Protein AF-A0A356SBN2-F1 (afdb_monomer_lite)

Radius of gyration: 18.3 Å; chains: 1; bounding box: 55×28×55 Å

Structure (mmCIF, N/CA/C/O backbone):
data_AF-A0A356SBN2-F1
#
_entry.id   AF-A0A356SBN2-F1
#
loop_
_atom_site.group_PDB
_atom_site.id
_atom_site.type_symbol
_atom_site.label_atom_id
_atom_site.label_alt_id
_atom_site.label_comp_id
_atom_site.label_asym_id
_atom_site.label_entity_id
_atom_site.label_seq_id
_atom_site.pdbx_PDB_ins_code
_atom_site.Cartn_x
_atom_site.Cartn_y
_atom_site.Cartn_z
_atom_site.occupancy
_atom_site.B_iso_or_equiv
_atom_site.auth_seq_id
_atom_site.auth_comp_id
_atom_site.auth_asym_id
_atom_site.auth_atom_id
_atom_site.pdbx_PDB_model_num
ATOM 1 N N . MET A 1 1 ? 13.768 -3.921 -41.505 1.00 36.09 1 MET A N 1
ATOM 2 C CA . MET A 1 1 ? 14.492 -3.029 -40.576 1.00 36.09 1 MET A CA 1
ATOM 3 C C . MET A 1 1 ? 14.136 -3.483 -39.169 1.00 36.09 1 MET A C 1
ATOM 5 O O . MET A 1 1 ? 13.031 -3.217 -38.725 1.00 36.09 1 MET A O 1
ATOM 9 N N . ALA A 1 2 ? 14.975 -4.319 -38.553 1.00 43.06 2 ALA A N 1
ATOM 10 C CA . ALA A 1 2 ? 14.677 -4.910 -37.249 1.00 43.06 2 ALA A CA 1
ATOM 11 C C . ALA A 1 2 ? 14.836 -3.838 -36.161 1.00 43.06 2 ALA A C 1
ATOM 13 O O . ALA A 1 2 ? 15.919 -3.276 -36.009 1.00 43.06 2 ALA A O 1
ATOM 14 N N . ALA A 1 3 ? 13.755 -3.523 -35.448 1.00 50.75 3 ALA A N 1
ATOM 15 C CA . ALA A 1 3 ? 13.821 -2.670 -34.272 1.00 50.75 3 ALA A CA 1
ATOM 16 C C . ALA A 1 3 ? 14.589 -3.425 -33.179 1.00 50.75 3 ALA A C 1
ATOM 18 O O . ALA A 1 3 ? 14.173 -4.498 -32.746 1.00 50.75 3 ALA A O 1
ATOM 19 N N . ASN A 1 4 ? 15.737 -2.889 -32.768 1.00 58.16 4 ASN A N 1
ATOM 20 C CA . ASN A 1 4 ? 16.494 -3.413 -31.640 1.00 58.16 4 ASN A CA 1
ATOM 21 C C . ASN A 1 4 ? 15.695 -3.099 -30.365 1.00 58.16 4 ASN A C 1
ATOM 23 O O . ASN A 1 4 ? 15.770 -1.986 -29.845 1.00 58.16 4 ASN A O 1
ATOM 27 N N . HIS A 1 5 ? 14.849 -4.030 -29.923 1.00 61.88 5 HIS A N 1
ATOM 28 C CA . HIS A 1 5 ? 14.061 -3.867 -28.705 1.00 61.88 5 HIS A CA 1
ATOM 29 C C . HIS A 1 5 ? 15.005 -3.892 -27.500 1.00 61.88 5 HIS A C 1
ATOM 31 O O . HIS A 1 5 ? 15.361 -4.954 -26.997 1.00 61.88 5 HIS A O 1
ATOM 37 N N . LEU A 1 6 ? 15.421 -2.709 -27.045 1.00 72.75 6 LEU A N 1
ATOM 38 C CA . LEU A 1 6 ? 16.080 -2.545 -25.754 1.00 72.75 6 LEU A CA 1
ATOM 39 C C . LEU A 1 6 ? 15.168 -3.127 -24.671 1.00 72.75 6 LEU A C 1
ATOM 41 O O . LEU A 1 6 ? 14.049 -2.651 -24.468 1.00 72.75 6 LEU A O 1
ATOM 45 N N . SER A 1 7 ? 15.640 -4.159 -23.974 1.00 79.44 7 SER A N 1
ATOM 46 C CA . SER A 1 7 ? 14.932 -4.673 -22.806 1.00 79.44 7 SER A CA 1
ATOM 47 C C . SER A 1 7 ? 14.888 -3.600 -21.718 1.00 79.44 7 SER A C 1
ATOM 49 O O . SER A 1 7 ? 15.828 -2.817 -21.566 1.00 79.44 7 SER A O 1
ATOM 51 N N . ARG A 1 8 ? 13.836 -3.608 -20.885 1.00 76.25 8 ARG A N 1
ATOM 52 C CA . ARG A 1 8 ? 13.765 -2.789 -19.657 1.00 76.25 8 ARG A CA 1
ATOM 53 C C . ARG A 1 8 ? 15.041 -2.939 -18.825 1.00 76.25 8 ARG A C 1
ATOM 55 O O . ARG A 1 8 ? 15.537 -1.964 -18.271 1.00 76.25 8 ARG A O 1
ATOM 62 N N . ARG A 1 9 ? 15.594 -4.157 -18.775 1.00 74.81 9 ARG A N 1
ATOM 63 C CA . ARG A 1 9 ? 16.843 -4.454 -18.067 1.00 74.81 9 ARG A CA 1
ATOM 64 C C . ARG A 1 9 ? 18.043 -3.771 -18.723 1.00 74.81 9 ARG A C 1
ATOM 66 O O . ARG A 1 9 ? 18.822 -3.154 -18.009 1.00 74.81 9 ARG A O 1
ATOM 73 N N . ASP A 1 10 ? 18.160 -3.830 -20.046 1.00 75.50 10 ASP A N 1
ATOM 74 C CA . ASP A 1 10 ? 19.285 -3.233 -20.779 1.00 75.50 10 ASP A CA 1
ATOM 75 C C . ASP A 1 10 ? 19.255 -1.708 -20.695 1.00 75.50 10 ASP A C 1
ATOM 77 O O . ASP A 1 10 ? 20.288 -1.074 -20.496 1.00 75.50 10 ASP A O 1
ATOM 81 N N . PHE A 1 11 ? 18.061 -1.113 -20.766 1.00 78.94 11 PHE A N 1
ATOM 82 C CA . PHE A 1 11 ? 17.882 0.319 -20.553 1.00 78.94 11 PHE A CA 1
ATOM 83 C C . PHE A 1 11 ? 18.310 0.733 -19.140 1.00 78.94 11 PHE A C 1
ATOM 85 O O . PHE A 1 11 ? 19.099 1.667 -18.991 1.00 78.94 11 PHE A O 1
ATOM 92 N N . LEU A 1 12 ? 17.846 0.025 -18.102 1.00 78.56 12 LEU A N 1
ATOM 93 C CA . LEU A 1 12 ? 18.203 0.332 -16.713 1.00 78.56 12 LEU A CA 1
ATOM 94 C C . LEU A 1 12 ? 19.697 0.137 -16.439 1.00 78.56 12 LEU A C 1
ATOM 96 O O . LEU A 1 12 ? 20.305 0.993 -15.811 1.00 78.56 12 LEU A O 1
ATOM 100 N N . VAL A 1 13 ? 20.312 -0.937 -16.936 1.00 74.56 13 VAL A N 1
ATOM 101 C CA . VAL A 1 13 ? 21.756 -1.183 -16.776 1.00 74.56 13 VAL A CA 1
ATOM 102 C C . VAL A 1 13 ? 22.578 -0.100 -17.478 1.00 74.56 13 VAL A C 1
ATOM 104 O O . VAL A 1 13 ? 23.502 0.458 -16.881 1.00 74.56 13 VAL A O 1
ATOM 107 N N . ASN A 1 14 ? 22.213 0.255 -18.713 1.00 76.31 14 ASN A N 1
ATOM 108 C CA . ASN A 1 14 ? 22.937 1.269 -19.476 1.00 76.31 14 ASN A CA 1
ATOM 109 C C . ASN A 1 14 ? 22.795 2.663 -18.847 1.00 76.31 14 ASN A C 1
ATOM 111 O O . ASN A 1 14 ? 23.783 3.386 -18.729 1.00 76.31 14 ASN A O 1
ATOM 115 N N . THR A 1 15 ? 21.600 3.029 -18.377 1.00 72.88 15 THR A N 1
ATOM 116 C CA . THR A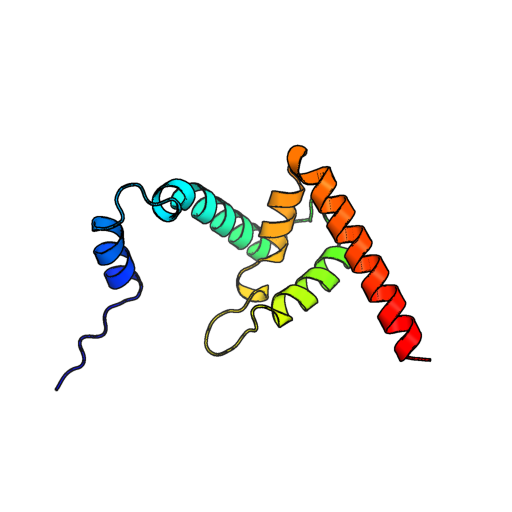 1 15 ? 21.352 4.333 -17.732 1.00 72.88 15 THR A CA 1
ATOM 117 C C . THR A 1 15 ? 21.901 4.421 -16.307 1.00 72.88 15 THR A C 1
ATOM 119 O O . THR A 1 15 ? 22.426 5.468 -15.925 1.00 72.88 15 THR A O 1
ATOM 122 N N . ALA A 1 16 ? 21.888 3.329 -15.537 1.00 68.62 16 ALA A N 1
ATOM 123 C CA . ALA A 1 16 ? 22.444 3.292 -14.183 1.00 68.62 16 ALA A CA 1
ATOM 124 C C . ALA A 1 16 ? 23.949 3.605 -14.158 1.00 68.62 16 ALA A C 1
ATOM 126 O O . ALA A 1 16 ? 24.430 4.243 -13.222 1.00 68.62 16 ALA A O 1
ATOM 127 N N . SER A 1 17 ? 24.686 3.221 -15.207 1.00 67.31 17 SER A N 1
ATOM 128 C CA . SER A 1 17 ? 26.123 3.506 -15.330 1.00 67.31 17 SER A CA 1
ATOM 129 C C . SER A 1 17 ? 26.452 5.008 -15.420 1.00 67.31 17 SER A C 1
ATOM 131 O O . SER A 1 17 ? 27.535 5.428 -14.997 1.00 67.31 17 SER A O 1
ATOM 133 N N . LEU A 1 18 ? 25.503 5.814 -15.914 1.00 68.31 18 LEU A N 1
ATOM 134 C CA . L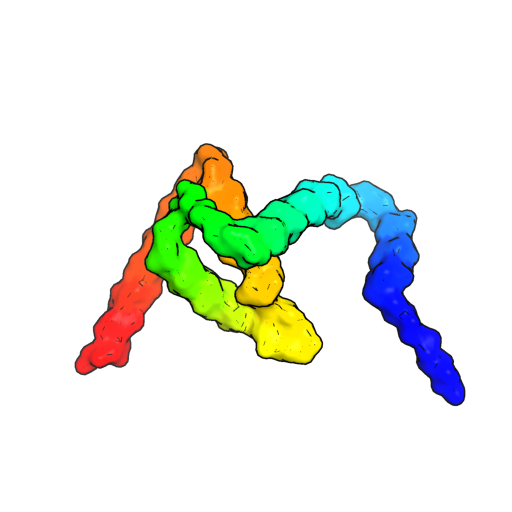EU A 1 18 ? 25.600 7.271 -16.043 1.00 68.31 18 LEU A CA 1
ATOM 135 C C . LEU A 1 18 ? 25.074 8.004 -14.798 1.00 68.31 18 LEU A C 1
ATOM 137 O O . LEU A 1 18 ? 25.493 9.122 -14.517 1.00 68.31 18 LEU A O 1
ATOM 141 N N . ALA A 1 19 ? 24.201 7.367 -14.016 1.00 64.69 19 ALA A N 1
ATOM 142 C CA . ALA A 1 19 ? 23.521 7.954 -12.861 1.00 64.69 19 ALA A CA 1
ATOM 143 C C . ALA A 1 19 ? 24.303 7.816 -11.535 1.00 64.69 19 ALA A C 1
ATOM 145 O O . ALA A 1 19 ? 23.696 7.677 -10.464 1.00 64.69 19 ALA A O 1
ATOM 146 N N . LYS A 1 20 ? 25.646 7.826 -11.588 1.00 61.16 20 LYS A N 1
ATOM 147 C CA . LYS A 1 20 ? 26.510 7.662 -10.404 1.00 61.16 20 LYS A CA 1
ATOM 148 C C . LYS A 1 20 ? 26.181 8.733 -9.358 1.00 61.16 20 LYS A C 1
ATOM 150 O O . LYS A 1 20 ? 26.333 9.920 -9.621 1.00 61.16 20 LYS A O 1
ATOM 155 N N . GLY A 1 21 ? 25.736 8.301 -8.176 1.00 61.16 21 GLY A N 1
ATOM 156 C CA . GLY A 1 21 ? 25.379 9.185 -7.059 1.00 61.16 21 GLY A CA 1
ATOM 157 C C . GLY A 1 21 ? 23.944 9.722 -7.073 1.00 61.16 21 GLY A C 1
ATOM 158 O O . GLY A 1 21 ? 23.601 10.533 -6.218 1.00 61.16 21 GLY A O 1
ATOM 159 N N . SER A 1 22 ? 23.090 9.282 -8.003 1.00 69.19 22 SER A N 1
ATOM 160 C CA . SER A 1 22 ? 21.668 9.642 -7.966 1.00 69.19 22 SER A CA 1
ATOM 161 C C . SER A 1 22 ? 20.950 8.994 -6.776 1.00 69.19 22 SER A C 1
ATOM 163 O O . SER A 1 22 ? 21.261 7.868 -6.378 1.00 69.19 22 SER A O 1
ATOM 165 N N . LEU A 1 23 ? 19.944 9.694 -6.240 1.00 66.94 23 LEU A N 1
ATOM 166 C CA . LEU A 1 23 ? 19.109 9.211 -5.136 1.00 66.94 23 LEU A CA 1
ATOM 167 C C . LEU A 1 23 ? 18.487 7.841 -5.446 1.00 66.94 23 LEU A C 1
ATOM 169 O O . LEU A 1 23 ? 18.456 6.975 -4.583 1.00 66.94 23 LEU A O 1
ATOM 173 N N . LEU A 1 24 ? 18.082 7.611 -6.698 1.00 67.44 24 LEU A N 1
ATOM 174 C CA . LEU A 1 24 ? 17.541 6.325 -7.141 1.00 67.44 24 LEU A CA 1
ATOM 175 C C . LEU A 1 24 ? 18.537 5.175 -6.947 1.00 67.44 24 LEU A C 1
ATOM 177 O O . LEU A 1 24 ? 18.147 4.124 -6.457 1.00 67.44 24 LEU A O 1
ATOM 181 N N . VAL A 1 25 ? 19.818 5.365 -7.285 1.00 72.31 25 VAL A N 1
ATOM 182 C CA . VAL A 1 25 ? 20.852 4.328 -7.104 1.00 72.31 25 VAL A CA 1
ATOM 183 C C . VAL A 1 25 ? 21.134 4.080 -5.619 1.00 72.31 25 VAL A C 1
ATOM 185 O O . VAL A 1 25 ? 21.326 2.932 -5.226 1.00 72.31 25 VAL A O 1
ATOM 188 N N . LEU A 1 26 ? 21.116 5.128 -4.788 1.00 71.12 26 LEU A N 1
ATOM 189 C CA . LEU A 1 26 ? 21.326 5.012 -3.338 1.00 71.12 26 LEU A CA 1
ATOM 190 C C . LEU A 1 26 ? 20.153 4.314 -2.633 1.00 71.12 26 LEU A C 1
ATOM 192 O O . LEU A 1 26 ? 20.367 3.524 -1.717 1.00 71.12 26 LEU A O 1
ATOM 196 N N . SER A 1 27 ? 18.922 4.575 -3.073 1.00 73.56 27 SER A N 1
ATOM 197 C CA . SER A 1 27 ? 17.701 4.011 -2.489 1.00 73.56 27 SER A CA 1
ATOM 198 C C . SER A 1 27 ? 17.290 2.669 -3.103 1.00 73.56 27 SER A C 1
ATOM 200 O O . SER A 1 27 ? 16.460 1.971 -2.525 1.00 73.56 27 SER A O 1
ATOM 202 N N . ALA A 1 28 ? 17.867 2.277 -4.245 1.00 75.75 28 ALA A N 1
ATOM 203 C CA . ALA A 1 28 ? 17.493 1.063 -4.972 1.00 75.75 28 ALA A CA 1
ATOM 204 C C . ALA A 1 28 ? 17.522 -0.221 -4.121 1.00 75.75 28 ALA A C 1
ATOM 206 O O . ALA A 1 28 ? 16.574 -0.997 -4.243 1.00 75.75 28 ALA A O 1
ATOM 207 N N . PRO A 1 29 ? 18.524 -0.475 -3.250 1.00 77.88 29 PRO A N 1
ATOM 208 C CA . PRO A 1 29 ? 18.520 -1.673 -2.412 1.00 77.88 29 PRO A CA 1
ATOM 209 C C . PRO A 1 29 ? 17.342 -1.703 -1.435 1.00 77.88 29 PRO A C 1
ATOM 211 O O . PRO A 1 29 ? 16.664 -2.719 -1.345 1.00 77.88 29 PRO A O 1
ATOM 214 N N . ALA A 1 30 ? 17.059 -0.584 -0.758 1.00 75.88 30 ALA A N 1
ATOM 215 C CA . ALA A 1 30 ? 15.952 -0.486 0.194 1.00 75.88 30 ALA A CA 1
ATOM 216 C C . ALA A 1 30 ? 14.594 -0.659 -0.501 1.00 75.88 30 ALA A C 1
ATOM 218 O O . ALA A 1 30 ? 13.755 -1.424 -0.036 1.00 75.88 30 ALA A O 1
ATOM 219 N N . ILE A 1 31 ? 14.417 -0.019 -1.663 1.00 75.94 31 ILE A N 1
ATOM 220 C CA . ILE A 1 31 ? 13.214 -0.173 -2.492 1.00 75.94 31 ILE A CA 1
ATOM 221 C C . ILE A 1 31 ? 13.052 -1.636 -2.917 1.00 75.94 31 ILE A C 1
ATOM 223 O O . ILE A 1 31 ? 11.974 -2.202 -2.779 1.00 75.94 31 ILE A O 1
ATOM 227 N N . LEU A 1 32 ? 14.121 -2.274 -3.401 1.00 79.81 32 LEU A N 1
ATOM 228 C CA . LEU A 1 32 ? 14.060 -3.656 -3.870 1.00 79.81 32 LEU A CA 1
ATOM 229 C C . LEU A 1 32 ? 13.748 -4.641 -2.738 1.00 79.81 32 LEU A C 1
ATOM 231 O O . LEU A 1 32 ? 12.980 -5.575 -2.959 1.00 79.81 32 LEU A O 1
ATOM 235 N N . THR A 1 33 ? 14.331 -4.447 -1.554 1.00 80.56 33 THR A N 1
ATOM 236 C CA . THR A 1 33 ? 14.027 -5.256 -0.367 1.00 80.56 33 THR A CA 1
ATOM 237 C C . THR A 1 33 ? 12.556 -5.124 0.005 1.00 80.56 33 THR A C 1
ATOM 239 O O . THR A 1 33 ? 11.860 -6.133 0.049 1.00 80.56 33 THR A O 1
ATOM 242 N N . ALA A 1 34 ? 12.052 -3.897 0.132 1.00 73.25 34 ALA A N 1
ATOM 243 C CA . ALA A 1 34 ? 10.656 -3.661 0.477 1.00 73.25 34 ALA A CA 1
ATOM 244 C C . ALA A 1 34 ? 9.684 -4.220 -0.584 1.00 73.25 34 ALA A C 1
ATOM 246 O O . ALA A 1 34 ? 8.649 -4.783 -0.241 1.00 73.25 34 ALA A O 1
ATOM 247 N N . CYS A 1 35 ? 10.030 -4.146 -1.876 1.00 74.62 35 CYS A N 1
ATOM 248 C CA . CYS A 1 35 ? 9.241 -4.777 -2.940 1.00 74.62 35 CYS A CA 1
ATOM 249 C C . CYS A 1 35 ? 9.235 -6.312 -2.850 1.00 74.62 35 CYS A C 1
ATOM 251 O O . CYS A 1 35 ? 8.221 -6.938 -3.156 1.00 74.62 35 CYS A O 1
ATOM 253 N N . ARG A 1 36 ? 10.359 -6.935 -2.474 1.00 77.12 36 ARG A N 1
ATOM 254 C CA . ARG A 1 36 ? 10.438 -8.395 -2.304 1.00 77.12 36 ARG A CA 1
ATOM 255 C C . ARG A 1 36 ? 9.615 -8.852 -1.110 1.00 77.12 36 ARG A C 1
ATOM 257 O O . ARG A 1 36 ? 8.809 -9.757 -1.275 1.00 77.12 36 ARG A O 1
ATOM 264 N N . GLU A 1 37 ? 9.775 -8.187 0.029 1.00 77.00 37 GLU A N 1
ATOM 265 C CA . GLU A 1 37 ? 8.996 -8.454 1.242 1.00 77.00 37 GLU A CA 1
ATOM 266 C C . GLU A 1 37 ? 7.497 -8.304 0.967 1.00 77.00 37 GLU A C 1
ATOM 268 O O . GLU A 1 37 ? 6.723 -9.204 1.271 1.00 77.00 37 GLU A O 1
ATOM 273 N N . ALA A 1 38 ? 7.088 -7.234 0.279 1.00 73.88 38 ALA A N 1
ATOM 274 C CA . ALA A 1 38 ? 5.695 -7.040 -0.115 1.00 73.88 38 ALA A CA 1
ATOM 275 C C . ALA A 1 38 ? 5.182 -8.146 -1.053 1.00 73.88 38 ALA A C 1
ATOM 277 O O . ALA A 1 38 ? 4.080 -8.655 -0.858 1.00 73.88 38 ALA A O 1
ATOM 278 N N . SER A 1 39 ? 5.979 -8.564 -2.045 1.00 75.00 39 SER A N 1
ATOM 279 C CA . SER A 1 39 ? 5.603 -9.658 -2.948 1.00 75.00 39 SER A CA 1
ATOM 280 C C . SER A 1 39 ? 5.510 -11.008 -2.235 1.00 75.00 39 SER A C 1
ATOM 282 O O . SER A 1 39 ? 4.691 -11.835 -2.635 1.00 75.00 39 SER A O 1
ATOM 284 N N . GLU A 1 40 ? 6.359 -11.272 -1.244 1.00 77.06 40 GLU A N 1
ATOM 285 C CA . GLU A 1 40 ? 6.311 -12.500 -0.448 1.00 77.06 40 GLU A CA 1
ATOM 286 C C . GLU A 1 40 ? 5.105 -12.498 0.491 1.00 77.06 40 GLU A C 1
ATOM 288 O O . GLU A 1 40 ? 4.351 -1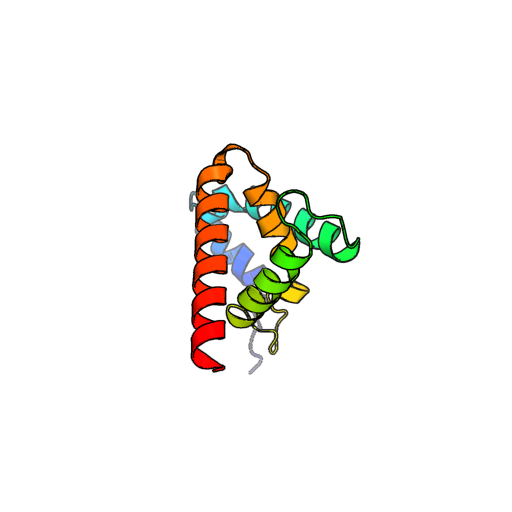3.469 0.502 1.00 77.06 40 GLU A O 1
ATOM 293 N N . SER A 1 41 ? 4.855 -11.393 1.195 1.00 77.19 41 SER A N 1
ATOM 294 C CA . SER A 1 41 ? 3.668 -11.219 2.038 1.00 77.19 41 SER A CA 1
ATOM 295 C C . SER A 1 41 ? 2.370 -11.345 1.243 1.00 77.19 41 SER A C 1
ATOM 297 O O . SER A 1 41 ? 1.455 -12.028 1.694 1.00 77.19 41 SER A O 1
ATOM 299 N N . ALA A 1 42 ? 2.319 -10.783 0.031 1.00 76.06 42 ALA A N 1
ATOM 300 C CA . ALA A 1 42 ? 1.174 -10.925 -0.865 1.00 76.06 42 ALA A CA 1
ATOM 301 C C . ALA A 1 42 ? 0.942 -12.374 -1.306 1.00 76.06 42 ALA A C 1
ATOM 303 O O . ALA A 1 42 ? -0.193 -12.835 -1.336 1.00 76.06 42 ALA A O 1
ATOM 304 N N . ARG A 1 43 ? 2.009 -13.116 -1.625 1.00 74.62 43 ARG A N 1
ATOM 305 C CA . ARG A 1 43 ? 1.897 -14.539 -1.995 1.00 74.62 43 ARG A CA 1
ATOM 306 C C . ARG A 1 43 ? 1.475 -15.427 -0.832 1.00 74.62 43 ARG A C 1
ATOM 308 O O . ARG A 1 43 ? 0.841 -16.449 -1.066 1.00 74.62 43 ARG A O 1
ATOM 315 N N . ASN A 1 44 ? 1.868 -15.061 0.382 1.00 80.94 44 ASN A N 1
ATOM 316 C CA . ASN A 1 44 ? 1.613 -15.840 1.587 1.00 80.94 44 ASN A CA 1
ATOM 317 C C . ASN A 1 44 ? 0.344 -15.400 2.328 1.00 80.94 44 ASN A C 1
ATOM 319 O O . ASN A 1 44 ? 0.073 -15.953 3.391 1.00 80.94 44 ASN A O 1
ATOM 323 N N . GLU A 1 45 ? -0.384 -14.403 1.810 1.00 76.12 45 GLU A N 1
ATOM 324 C CA . GLU A 1 45 ? -1.530 -13.771 2.479 1.00 76.12 45 GLU A CA 1
ATOM 325 C C . GLU A 1 45 ? -1.209 -13.422 3.943 1.00 76.12 45 GLU A C 1
ATOM 327 O O . GLU A 1 45 ? -1.968 -13.716 4.868 1.00 76.12 45 GLU A O 1
ATOM 332 N N . ALA A 1 46 ? -0.024 -12.842 4.164 1.00 81.25 46 ALA A N 1
ATOM 333 C CA . ALA A 1 46 ? 0.458 -12.544 5.505 1.00 81.25 46 ALA A CA 1
ATOM 334 C C . ALA A 1 46 ? -0.514 -11.608 6.243 1.00 81.25 46 ALA A C 1
ATOM 336 O O . ALA A 1 46 ? -1.139 -10.736 5.640 1.00 81.25 46 ALA A O 1
ATOM 337 N N . ALA A 1 47 ? -0.628 -11.776 7.560 1.00 87.38 47 ALA A N 1
ATOM 338 C CA . ALA A 1 47 ? -1.437 -10.876 8.372 1.00 87.38 47 ALA A CA 1
ATOM 339 C C . ALA A 1 47 ? -0.843 -9.457 8.363 1.00 87.38 47 ALA A C 1
ATOM 341 O O . ALA A 1 47 ? 0.376 -9.292 8.456 1.00 87.38 47 ALA A O 1
ATOM 342 N N . PHE A 1 48 ? -1.712 -8.449 8.282 1.00 90.88 48 PHE A N 1
ATOM 343 C CA . PHE A 1 48 ? -1.317 -7.048 8.393 1.00 90.88 48 PHE A CA 1
ATOM 344 C C . PHE A 1 48 ? -0.875 -6.712 9.819 1.00 90.88 48 PHE A C 1
ATOM 346 O O . PHE A 1 48 ? -1.421 -7.228 10.798 1.00 90.88 48 PHE A O 1
ATOM 353 N N . THR A 1 49 ? 0.136 -5.855 9.923 1.00 90.31 49 THR A N 1
ATOM 354 C CA . THR A 1 49 ? 0.744 -5.455 11.196 1.00 90.31 49 THR A CA 1
ATOM 355 C C . THR A 1 49 ? 0.317 -4.048 11.609 1.00 90.31 49 THR A C 1
ATOM 357 O O . THR A 1 49 ? 0.083 -3.808 12.793 1.00 90.31 49 THR A O 1
ATOM 360 N N . ALA A 1 50 ? 0.204 -3.119 10.658 1.00 93.00 50 ALA A N 1
ATOM 361 C CA . ALA A 1 50 ? -0.178 -1.729 10.902 1.00 93.00 50 ALA A CA 1
ATOM 362 C C . ALA A 1 50 ? -1.663 -1.467 10.605 1.00 93.00 50 ALA A C 1
ATOM 364 O O . ALA A 1 50 ? -2.305 -0.668 11.302 1.00 93.00 50 ALA A O 1
ATOM 365 N N . PHE A 1 51 ? -2.204 -2.133 9.582 1.00 94.44 51 PHE A N 1
ATOM 366 C CA . PHE A 1 51 ? -3.584 -1.975 9.128 1.00 94.44 51 PHE A CA 1
ATOM 367 C C . PHE A 1 51 ? -4.523 -3.055 9.666 1.00 94.44 51 PHE A C 1
ATOM 369 O O . PHE A 1 51 ? -4.127 -4.200 9.884 1.00 94.44 51 PHE A O 1
ATOM 376 N N . SER A 1 52 ? -5.801 -2.703 9.830 1.00 93.44 52 SER A N 1
ATOM 377 C CA . SER A 1 52 ? -6.866 -3.706 9.929 1.00 93.44 52 SER A CA 1
ATOM 378 C C . SER A 1 52 ? -7.170 -4.317 8.555 1.00 93.44 52 SER A C 1
ATOM 380 O O . SER A 1 52 ? -6.803 -3.768 7.513 1.00 93.44 52 SER A O 1
ATOM 382 N N . ASN A 1 53 ? -7.880 -5.448 8.533 1.00 90.94 53 ASN A N 1
ATOM 383 C CA . ASN A 1 53 ? -8.307 -6.061 7.273 1.00 90.94 53 ASN A CA 1
ATOM 384 C C . ASN A 1 53 ? -9.245 -5.137 6.483 1.00 90.94 53 ASN A C 1
ATOM 386 O O . ASN A 1 53 ? -9.147 -5.059 5.262 1.00 90.94 53 ASN A O 1
ATOM 390 N N . GLU A 1 54 ? -10.131 -4.418 7.170 1.00 90.88 54 GLU A N 1
ATOM 391 C CA . GLU A 1 54 ? -11.054 -3.460 6.559 1.00 90.88 54 GLU A CA 1
ATOM 392 C C . GLU A 1 54 ? -10.289 -2.288 5.931 1.00 90.88 54 GLU A C 1
ATOM 394 O O . GLU A 1 54 ? -10.488 -1.987 4.753 1.00 90.88 54 GLU A O 1
ATOM 399 N N . GLU A 1 55 ? -9.345 -1.696 6.674 1.00 92.81 55 GLU A N 1
ATOM 400 C CA . GLU A 1 55 ? -8.474 -0.627 6.167 1.00 92.81 55 GLU A CA 1
ATOM 401 C C . GLU A 1 55 ? -7.679 -1.096 4.943 1.00 92.81 55 GLU A C 1
ATOM 403 O O . GLU A 1 55 ? -7.571 -0.378 3.947 1.00 92.81 55 GLU A O 1
ATOM 408 N N . ALA A 1 56 ? -7.153 -2.322 4.986 1.00 93.44 56 ALA A N 1
ATOM 409 C CA . ALA A 1 56 ? -6.383 -2.887 3.891 1.00 93.44 56 ALA A CA 1
ATOM 410 C C . ALA A 1 56 ? -7.218 -3.084 2.618 1.00 93.44 56 ALA A C 1
ATOM 412 O O . ALA A 1 56 ? -6.727 -2.821 1.517 1.00 93.44 56 ALA A O 1
ATOM 413 N N . VAL A 1 57 ? -8.480 -3.505 2.743 1.00 92.12 57 VAL A N 1
ATOM 414 C CA . VAL A 1 57 ? -9.403 -3.648 1.605 1.00 92.12 57 VAL A CA 1
ATOM 415 C C . VAL A 1 57 ? -9.694 -2.288 0.968 1.00 92.12 57 VAL A C 1
ATOM 417 O O . VAL A 1 57 ? -9.569 -2.145 -0.252 1.00 92.12 57 VAL A O 1
ATOM 420 N N . GLU A 1 58 ? -10.025 -1.278 1.773 1.00 92.44 58 GLU A N 1
ATOM 421 C CA . GLU A 1 58 ? -10.314 0.074 1.282 1.00 92.44 58 GLU A CA 1
ATOM 422 C C . GLU A 1 58 ? -9.094 0.702 0.600 1.00 92.44 58 GLU A C 1
ATOM 424 O O . GLU A 1 58 ? -9.174 1.178 -0.537 1.00 92.44 58 GLU A O 1
ATOM 429 N N . LEU A 1 59 ? -7.931 0.639 1.251 1.00 94.38 59 LEU A N 1
ATOM 430 C CA . LEU A 1 59 ? -6.681 1.164 0.709 1.00 94.38 59 LEU A CA 1
ATOM 431 C C . LEU A 1 59 ? -6.242 0.420 -0.553 1.00 94.38 59 LEU A C 1
ATOM 433 O O . LEU A 1 59 ? -5.714 1.049 -1.470 1.00 94.38 59 LEU A O 1
ATOM 437 N N . THR A 1 60 ? -6.495 -0.888 -0.649 1.00 94.62 60 THR A N 1
ATOM 438 C CA . THR A 1 60 ? -6.242 -1.655 -1.878 1.00 94.62 60 THR A CA 1
ATOM 439 C C . THR A 1 60 ? -7.110 -1.149 -3.025 1.00 94.62 60 THR A C 1
ATOM 441 O O . THR A 1 60 ? -6.599 -0.931 -4.124 1.00 94.62 60 THR A O 1
ATOM 444 N N . ALA A 1 61 ? -8.400 -0.905 -2.779 1.00 93.69 61 ALA A N 1
ATOM 445 C CA . ALA A 1 61 ? -9.303 -0.365 -3.792 1.00 93.69 61 ALA A CA 1
ATOM 446 C C . ALA A 1 61 ? -8.869 1.038 -4.255 1.00 93.69 61 ALA A C 1
ATOM 448 O O . ALA A 1 61 ? -8.881 1.330 -5.453 1.00 93.69 61 ALA A O 1
ATOM 449 N N . ILE A 1 62 ? -8.421 1.889 -3.327 1.00 93.25 62 ILE A N 1
ATOM 450 C CA . ILE A 1 62 ? -7.869 3.213 -3.648 1.00 93.25 62 ILE A CA 1
ATOM 451 C C . ILE A 1 62 ? -6.578 3.077 -4.467 1.00 93.25 62 ILE A C 1
ATOM 453 O O . ILE A 1 62 ? -6.436 3.720 -5.507 1.00 93.25 62 ILE A O 1
ATOM 457 N N . ALA A 1 63 ? -5.646 2.217 -4.054 1.00 94.69 63 ALA A N 1
ATOM 458 C CA . ALA A 1 63 ? -4.378 2.020 -4.752 1.00 94.69 63 ALA A CA 1
ATOM 459 C C . ALA A 1 63 ? -4.582 1.495 -6.184 1.00 94.69 63 ALA A C 1
ATOM 461 O O . ALA A 1 63 ? -3.940 1.988 -7.113 1.00 94.69 63 ALA A O 1
ATOM 462 N N . ALA A 1 64 ? -5.529 0.572 -6.381 1.00 94.56 64 ALA A N 1
ATOM 463 C CA . ALA A 1 64 ? -5.911 0.052 -7.695 1.00 94.56 64 ALA A CA 1
ATOM 464 C C . ALA A 1 64 ? -6.514 1.124 -8.621 1.00 94.56 64 ALA A C 1
ATOM 466 O O . ALA A 1 64 ? -6.492 0.977 -9.838 1.00 94.56 64 ALA A O 1
ATOM 467 N N . ARG A 1 65 ? -7.036 2.228 -8.074 1.00 93.19 65 ARG A N 1
ATOM 468 C CA . ARG A 1 65 ? -7.506 3.376 -8.869 1.00 93.19 65 ARG A CA 1
ATOM 469 C C . ARG A 1 65 ? -6.365 4.302 -9.290 1.00 93.19 65 ARG A C 1
ATOM 471 O O . ARG A 1 65 ? -6.476 4.949 -10.326 1.00 93.19 65 ARG A O 1
ATOM 478 N N . ILE A 1 66 ? -5.297 4.383 -8.494 1.00 92.75 66 ILE A N 1
ATOM 479 C CA . ILE A 1 66 ? -4.112 5.209 -8.783 1.00 92.75 66 ILE A CA 1
ATOM 480 C C . ILE A 1 66 ? -3.211 4.510 -9.806 1.00 92.75 66 ILE A C 1
ATOM 482 O O . ILE A 1 66 ? -2.729 5.146 -10.740 1.00 92.75 66 ILE A O 1
ATOM 486 N N . ILE A 1 67 ? -2.982 3.207 -9.621 1.00 90.31 67 ILE A N 1
ATOM 487 C CA . ILE A 1 67 ? -2.198 2.363 -10.528 1.00 90.31 67 ILE A CA 1
ATOM 488 C C . ILE A 1 67 ? -3.079 1.172 -10.931 1.00 90.31 67 ILE A C 1
ATOM 490 O O . ILE A 1 67 ? -3.045 0.135 -10.257 1.00 90.31 67 ILE A O 1
ATOM 494 N N . PRO A 1 68 ? -3.900 1.331 -11.982 1.00 91.81 68 PRO A N 1
ATOM 495 C CA . PRO A 1 68 ? -4.796 0.281 -12.444 1.00 91.81 68 PRO A CA 1
ATOM 496 C C . PRO A 1 68 ? -4.041 -0.887 -13.072 1.00 91.81 68 PRO A C 1
ATOM 498 O O . PRO A 1 68 ? -2.910 -0.754 -13.547 1.00 91.81 68 PRO A O 1
ATOM 501 N N . SER A 1 69 ? -4.699 -2.042 -13.069 1.00 90.56 69 SER A N 1
ATOM 502 C CA . SER A 1 69 ? -4.270 -3.219 -13.815 1.00 90.56 69 SER A CA 1
ATOM 503 C C . SER A 1 69 ? -4.707 -3.060 -15.271 1.00 90.56 69 SER A C 1
ATOM 505 O O . SER A 1 69 ? -5.876 -3.262 -15.591 1.00 90.56 69 SER A O 1
ATOM 507 N N . ASP A 1 70 ? -3.764 -2.694 -16.136 1.00 87.88 70 ASP A N 1
ATOM 508 C CA . ASP A 1 70 ? -3.960 -2.608 -17.588 1.00 87.88 70 ASP A CA 1
ATOM 509 C C . ASP A 1 70 ? -3.094 -3.687 -18.278 1.00 87.88 70 ASP A C 1
ATOM 511 O O . ASP A 1 70 ? -2.968 -4.810 -17.787 1.00 87.88 70 ASP A O 1
ATOM 515 N N . ASP A 1 71 ? -2.414 -3.355 -19.383 1.00 88.62 71 ASP A N 1
ATOM 516 C CA . ASP A 1 71 ? -1.446 -4.238 -20.061 1.00 88.62 71 ASP A CA 1
ATOM 517 C C . ASP A 1 71 ? -0.241 -4.624 -19.174 1.00 88.62 71 ASP A C 1
ATOM 519 O O . ASP A 1 71 ? 0.562 -5.494 -19.526 1.00 88.62 71 ASP A O 1
ATOM 523 N N . THR A 1 72 ? -0.085 -3.966 -18.024 1.00 84.00 72 THR A N 1
ATOM 524 C CA . THR A 1 72 ? 0.924 -4.271 -17.009 1.00 84.00 72 THR A CA 1
ATOM 525 C C . THR A 1 72 ? 0.278 -4.465 -15.636 1.00 84.00 72 THR A C 1
ATOM 527 O O . THR A 1 72 ? -0.741 -3.829 -15.374 1.00 84.00 72 THR A O 1
ATOM 530 N N . PRO A 1 73 ? 0.889 -5.269 -14.739 1.00 86.75 73 PRO A N 1
ATOM 531 C CA . PRO A 1 73 ? 0.399 -5.444 -13.370 1.00 86.75 73 PRO A CA 1
ATOM 532 C C . PRO A 1 73 ? 0.173 -4.104 -12.651 1.00 86.75 73 PRO A C 1
ATOM 534 O O . PRO A 1 73 ? 1.041 -3.227 -12.717 1.00 86.75 73 PRO A O 1
ATOM 537 N N . GLY A 1 74 ? -0.968 -3.969 -11.972 1.00 88.94 74 GLY A N 1
ATOM 538 C CA . GLY A 1 74 ? -1.368 -2.786 -11.215 1.00 88.94 74 GLY A CA 1
ATOM 539 C C . GLY A 1 74 ? -0.953 -2.855 -9.743 1.00 88.94 74 GLY A C 1
ATOM 540 O O . GLY A 1 74 ? -0.158 -3.703 -9.328 1.00 88.94 74 GLY A O 1
ATOM 541 N N . ALA A 1 75 ? -1.484 -1.942 -8.922 1.00 91.69 75 ALA A N 1
ATOM 542 C CA . ALA A 1 75 ? -1.149 -1.866 -7.495 1.00 91.69 75 ALA A CA 1
ATOM 543 C C . ALA A 1 75 ? -1.495 -3.148 -6.720 1.00 91.69 75 ALA A C 1
ATOM 545 O O . ALA A 1 75 ? -0.766 -3.530 -5.800 1.00 91.69 75 ALA A O 1
ATOM 546 N N . THR A 1 76 ? -2.596 -3.805 -7.090 1.00 89.81 76 THR A N 1
ATOM 547 C CA . THR A 1 76 ? -3.064 -5.028 -6.433 1.00 89.81 76 THR A CA 1
ATOM 548 C C . THR A 1 76 ? -2.104 -6.185 -6.690 1.00 89.81 76 THR A C 1
ATOM 550 O O . THR A 1 76 ? -1.629 -6.802 -5.741 1.00 89.81 76 THR A O 1
ATOM 553 N N . GLU A 1 77 ? -1.738 -6.445 -7.947 1.00 86.12 77 GLU A N 1
ATOM 554 C CA . GLU A 1 77 ? -0.810 -7.528 -8.298 1.00 86.12 77 GLU A CA 1
ATOM 555 C C . GLU A 1 77 ? 0.617 -7.240 -7.823 1.00 86.12 77 GLU A C 1
ATOM 557 O O . GLU A 1 77 ? 1.384 -8.164 -7.552 1.00 86.12 77 GLU A O 1
ATOM 562 N N . ALA A 1 78 ? 0.980 -5.961 -7.699 1.00 85.75 78 ALA A N 1
ATOM 563 C CA . ALA A 1 78 ? 2.254 -5.541 -7.131 1.00 85.75 78 ALA A CA 1
ATOM 564 C C . ALA A 1 78 ? 2.318 -5.673 -5.596 1.00 85.75 78 ALA A C 1
ATOM 566 O O . ALA A 1 78 ? 3.389 -5.471 -5.024 1.00 85.75 78 ALA A O 1
ATOM 567 N N . GLY A 1 79 ? 1.210 -6.002 -4.919 1.00 88.56 79 GLY A N 1
ATOM 568 C CA . GLY A 1 79 ? 1.177 -6.156 -3.464 1.00 88.56 79 GLY A CA 1
ATOM 569 C C . GLY A 1 79 ? 1.416 -4.845 -2.711 1.00 88.56 79 GLY A C 1
ATOM 570 O O . GLY A 1 79 ? 1.957 -4.861 -1.606 1.00 88.56 79 GLY A O 1
ATOM 571 N N . VAL A 1 80 ? 1.029 -3.701 -3.295 1.00 90.62 80 VAL A N 1
ATOM 572 C CA . VAL A 1 80 ? 1.296 -2.364 -2.729 1.00 90.62 80 VAL A CA 1
ATOM 573 C C . VAL A 1 80 ? 0.775 -2.232 -1.298 1.00 90.62 80 VAL A C 1
ATOM 575 O O . VAL A 1 80 ? 1.419 -1.580 -0.481 1.00 90.62 80 VAL A O 1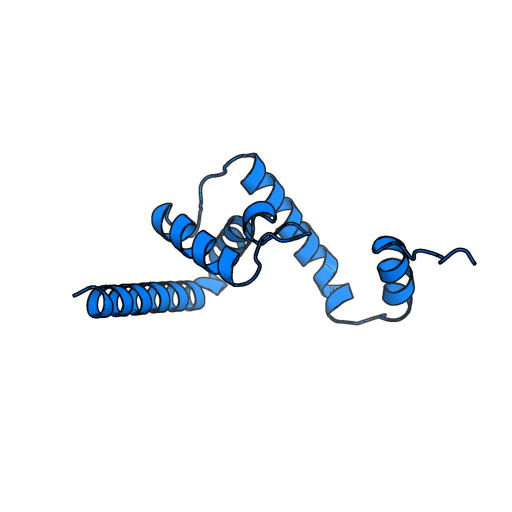
ATOM 578 N N . ILE A 1 81 ? -0.341 -2.882 -0.959 1.00 93.56 81 ILE A N 1
ATOM 579 C CA . ILE A 1 81 ? -0.902 -2.792 0.391 1.00 93.56 81 ILE A CA 1
ATOM 580 C C . ILE A 1 81 ? 0.038 -3.354 1.466 1.00 93.56 81 ILE A C 1
ATOM 582 O O . ILE A 1 81 ? 0.185 -2.747 2.520 1.00 93.56 81 ILE A O 1
ATOM 586 N N . TYR A 1 82 ? 0.762 -4.434 1.168 1.00 91.12 82 TYR A N 1
ATOM 587 C CA . TYR A 1 82 ? 1.749 -5.019 2.079 1.00 91.12 82 TYR A CA 1
ATOM 588 C C . TYR A 1 82 ? 2.992 -4.141 2.224 1.00 91.12 82 TYR A C 1
ATOM 590 O O . TYR A 1 82 ? 3.577 -4.055 3.299 1.00 91.12 82 TYR A O 1
ATOM 598 N N . PHE A 1 83 ? 3.387 -3.455 1.150 1.00 89.69 83 PHE A N 1
ATOM 599 C CA . PHE A 1 83 ? 4.459 -2.464 1.209 1.00 89.69 83 PHE A CA 1
ATOM 600 C C . PHE A 1 83 ? 4.080 -1.282 2.110 1.00 89.69 83 PHE A C 1
ATOM 602 O O . PHE A 1 83 ? 4.888 -0.848 2.930 1.00 89.69 83 PHE A O 1
ATOM 609 N N . LEU A 1 84 ? 2.850 -0.776 1.974 1.00 91.81 84 LEU A N 1
ATOM 610 C CA . LEU A 1 84 ? 2.343 0.290 2.833 1.00 91.81 84 LEU A CA 1
ATOM 611 C C . LEU A 1 84 ? 2.260 -0.174 4.291 1.00 91.81 84 LEU A C 1
ATOM 613 O O . LEU A 1 84 ? 2.735 0.548 5.161 1.00 91.81 84 LEU A O 1
ATOM 617 N N . ASP A 1 85 ? 1.741 -1.376 4.549 1.00 93.06 85 ASP A N 1
ATOM 618 C CA . ASP A 1 85 ? 1.653 -1.945 5.900 1.00 93.06 85 ASP A CA 1
ATOM 619 C C . ASP A 1 85 ? 3.031 -2.033 6.573 1.00 93.06 85 ASP A C 1
ATOM 621 O O . ASP A 1 85 ? 3.192 -1.597 7.710 1.00 93.06 85 ASP A O 1
ATOM 625 N N . ASN A 1 86 ? 4.055 -2.482 5.835 1.00 89.38 86 ASN A N 1
ATOM 626 C CA . ASN A 1 86 ? 5.431 -2.543 6.332 1.00 89.38 86 ASN A CA 1
ATOM 627 C C . ASN A 1 86 ? 5.986 -1.148 6.674 1.00 89.38 86 ASN A C 1
ATOM 629 O O . ASN A 1 86 ? 6.550 -0.947 7.745 1.00 89.38 86 ASN A O 1
ATOM 633 N N . ILE A 1 87 ? 5.783 -0.158 5.794 1.00 88.88 87 ILE A N 1
ATOM 634 C CA . ILE A 1 87 ? 6.244 1.218 6.043 1.00 88.88 87 ILE A CA 1
ATOM 635 C C . ILE A 1 87 ? 5.536 1.818 7.253 1.00 88.88 87 ILE A C 1
ATOM 637 O O . ILE A 1 87 ? 6.186 2.404 8.113 1.00 88.88 87 ILE A O 1
ATOM 641 N N . PHE A 1 88 ? 4.213 1.708 7.330 1.00 93.00 88 PHE A N 1
ATOM 642 C CA . PHE A 1 88 ? 3.452 2.299 8.429 1.00 93.00 88 PHE A CA 1
ATOM 643 C C . PHE A 1 88 ? 3.574 1.519 9.742 1.00 93.00 88 PHE A C 1
ATOM 645 O O . PHE A 1 88 ? 3.219 2.057 10.788 1.00 93.00 88 PHE A O 1
ATOM 652 N N . GLY A 1 89 ? 4.127 0.304 9.708 1.00 89.25 89 GLY A N 1
ATOM 653 C CA . GLY A 1 89 ? 4.544 -0.435 10.896 1.00 89.25 89 GLY A CA 1
ATOM 654 C C . GLY A 1 89 ? 5.768 0.167 11.597 1.00 89.25 89 GLY A C 1
ATOM 655 O O . GLY A 1 89 ? 6.019 -0.145 12.762 1.00 89.25 89 GLY A O 1
ATOM 656 N N . GLU A 1 90 ? 6.526 1.051 10.938 1.00 89.56 90 GLU A N 1
ATOM 657 C CA . GLU A 1 90 ? 7.644 1.753 11.571 1.00 89.56 90 GLU A CA 1
ATOM 658 C C . GLU A 1 90 ? 7.139 2.782 12.602 1.00 89.56 90 GLU A C 1
ATOM 660 O O . GLU A 1 90 ? 6.342 3.659 12.256 1.00 89.56 90 GLU A O 1
ATOM 665 N N . PRO A 1 91 ? 7.660 2.797 13.846 1.00 88.94 91 PRO A N 1
ATOM 666 C CA . PRO A 1 91 ? 7.226 3.757 14.868 1.00 88.94 91 PRO A CA 1
ATOM 667 C C . PRO A 1 91 ? 7.368 5.226 14.444 1.00 88.94 91 PRO A C 1
ATOM 669 O O . PRO A 1 91 ? 6.584 6.083 14.839 1.00 88.94 91 PRO A O 1
ATOM 672 N N . GLN A 1 92 ? 8.355 5.542 13.602 1.00 92.75 92 GLN A N 1
ATOM 673 C CA . GLN A 1 92 ? 8.580 6.903 13.103 1.00 92.75 92 GLN A CA 1
ATOM 674 C C . GLN A 1 92 ? 7.485 7.375 12.134 1.00 92.75 92 GLN A C 1
ATOM 676 O O . GLN A 1 92 ? 7.404 8.572 11.850 1.00 92.75 92 GLN A O 1
ATOM 681 N N . ARG A 1 93 ? 6.668 6.449 11.617 1.00 91.81 93 ARG A N 1
ATOM 682 C CA . ARG A 1 93 ? 5.594 6.701 10.652 1.00 91.81 93 ARG A CA 1
ATOM 683 C C . ARG A 1 93 ? 4.218 6.850 11.300 1.00 91.81 93 ARG A C 1
ATOM 685 O O . ARG A 1 93 ? 3.248 7.121 10.593 1.00 91.81 93 ARG A O 1
ATOM 692 N N . GLU A 1 94 ? 4.126 6.733 12.626 1.00 93.56 94 GLU A N 1
ATOM 693 C CA . GLU A 1 94 ? 2.870 6.847 13.377 1.00 93.56 94 GLU A CA 1
ATOM 694 C C . GLU A 1 94 ? 2.100 8.154 13.083 1.00 93.56 94 GLU A C 1
ATOM 696 O O . GLU A 1 94 ? 0.902 8.072 12.799 1.00 93.56 94 GLU A O 1
ATOM 701 N N . PRO A 1 95 ? 2.727 9.351 13.027 1.00 95.06 95 PRO A N 1
ATOM 702 C CA . PRO A 1 95 ? 1.994 10.576 12.699 1.00 95.06 95 PRO A CA 1
ATOM 703 C C . PRO A 1 95 ? 1.368 10.545 11.298 1.00 95.06 95 PRO A C 1
ATOM 705 O O . PRO A 1 95 ? 0.267 11.056 11.091 1.00 95.06 95 PRO A O 1
ATOM 708 N N . GLN A 1 96 ? 2.055 9.940 10.325 1.00 94.88 96 GLN A N 1
ATOM 709 C CA . GLN A 1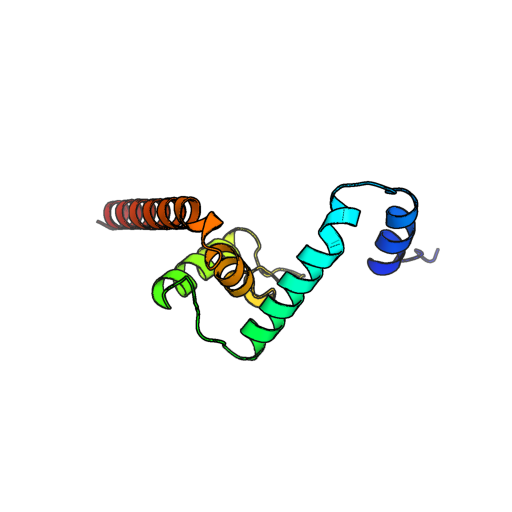 96 ? 1.545 9.802 8.962 1.00 94.88 96 GLN A CA 1
ATOM 710 C C . GLN A 1 96 ? 0.445 8.738 8.878 1.00 94.88 96 GLN A C 1
ATOM 712 O O . GLN A 1 96 ? -0.494 8.912 8.105 1.00 94.88 96 GLN A O 1
ATOM 717 N N . LEU A 1 97 ? 0.521 7.676 9.688 1.00 94.56 97 LEU A N 1
ATOM 718 C CA . LEU A 1 97 ? -0.539 6.672 9.792 1.00 94.56 97 LEU A CA 1
ATOM 719 C C . LEU A 1 97 ? -1.834 7.281 10.349 1.00 94.56 97 LEU A C 1
ATOM 721 O O . LEU A 1 97 ? -2.912 7.025 9.815 1.00 94.56 97 LEU A O 1
ATOM 725 N N . VAL A 1 98 ? -1.740 8.128 11.380 1.00 95.25 98 VAL A N 1
ATOM 726 C CA . VAL A 1 98 ? -2.903 8.858 11.919 1.00 95.25 98 VAL A CA 1
ATOM 727 C C . VAL A 1 98 ? -3.520 9.757 10.847 1.00 95.25 98 VAL A C 1
ATOM 729 O O . VAL A 1 98 ? -4.725 9.693 10.615 1.00 95.25 98 VAL A O 1
ATOM 732 N N . MET A 1 99 ? -2.694 10.524 10.130 1.00 94.81 99 MET A N 1
ATOM 733 C CA . MET A 1 99 ? -3.159 11.386 9.039 1.00 94.81 99 MET A CA 1
ATOM 734 C C . MET A 1 99 ? -3.870 10.596 7.928 1.00 94.81 99 MET A C 1
ATOM 736 O O . MET A 1 99 ? -4.901 11.037 7.425 1.00 94.81 99 MET A O 1
ATOM 740 N N . LEU A 1 100 ? -3.346 9.423 7.558 1.00 94.44 100 LEU A N 1
ATOM 741 C CA . LEU A 1 100 ? -3.973 8.548 6.566 1.00 94.44 100 LEU A CA 1
ATOM 742 C C . LEU A 1 100 ? -5.365 8.086 7.022 1.00 94.44 100 LEU A C 1
ATOM 744 O O . LEU A 1 100 ? -6.322 8.164 6.253 1.00 94.44 100 LEU A O 1
ATOM 748 N N . ARG A 1 101 ? -5.489 7.647 8.280 1.00 95.19 101 ARG A N 1
ATOM 749 C CA . ARG A 1 101 ? -6.759 7.188 8.870 1.00 95.19 101 ARG A CA 1
ATOM 750 C C . ARG A 1 101 ? -7.800 8.296 8.961 1.00 95.19 101 ARG A C 1
ATOM 752 O O . ARG A 1 101 ? -8.978 8.055 8.702 1.00 95.19 101 ARG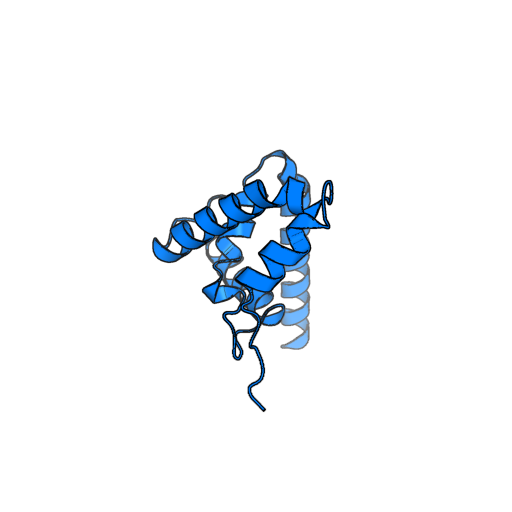 A O 1
ATOM 759 N N . ASP A 1 102 ? -7.378 9.505 9.314 1.00 95.44 102 ASP A N 1
ATOM 760 C CA . ASP A 1 102 ? -8.271 10.661 9.350 1.00 95.44 102 ASP A CA 1
ATOM 761 C C . ASP A 1 102 ? -8.802 10.994 7.949 1.00 95.44 102 ASP A C 1
ATOM 763 O O . ASP A 1 102 ? -10.005 11.205 7.793 1.00 95.44 102 ASP A O 1
ATOM 767 N N . GLY A 1 103 ? -7.945 10.930 6.924 1.00 92.06 103 GLY A N 1
ATOM 768 C CA . GLY A 1 103 ? -8.353 11.107 5.528 1.00 92.06 103 GLY A CA 1
ATOM 769 C C . GLY A 1 103 ? -9.331 10.034 5.034 1.00 92.06 103 GLY A C 1
ATOM 770 O O . GLY A 1 103 ? -10.322 10.366 4.385 1.00 92.06 103 GLY A O 1
ATOM 771 N N . LEU A 1 104 ? -9.109 8.758 5.376 1.00 91.94 104 LEU A N 1
ATOM 772 C CA . LEU A 1 104 ? -10.052 7.675 5.050 1.00 91.94 104 LEU A CA 1
ATOM 773 C C . LEU A 1 104 ? -11.423 7.907 5.693 1.00 91.94 104 LEU A C 1
ATOM 775 O O . LEU A 1 104 ? -12.455 7.753 5.039 1.00 91.94 104 LEU A O 1
ATOM 779 N N . ARG A 1 105 ? -11.441 8.334 6.961 1.00 93.38 105 ARG A N 1
ATOM 780 C CA . ARG A 1 105 ? -12.685 8.647 7.671 1.00 93.38 105 ARG A CA 1
ATOM 781 C C . ARG A 1 105 ? -13.437 9.795 7.006 1.00 93.38 105 ARG A C 1
ATOM 783 O O . ARG A 1 105 ? -14.649 9.703 6.831 1.00 93.38 105 ARG A O 1
ATOM 790 N N . GLU A 1 106 ? -12.737 10.868 6.647 1.00 93.31 106 GLU A N 1
ATOM 791 C CA . GLU A 1 106 ? -13.338 12.016 5.965 1.00 93.31 106 GLU A CA 1
ATOM 792 C C . GLU A 1 106 ? -13.944 11.616 4.614 1.00 93.31 106 GLU A C 1
ATOM 794 O O . GLU A 1 106 ? -15.090 11.967 4.328 1.00 93.31 106 GLU A O 1
ATOM 799 N N . LEU A 1 107 ? -13.227 10.809 3.827 1.00 88.88 107 LEU A N 1
ATOM 800 C CA . LEU A 1 107 ? -13.730 10.285 2.558 1.00 88.88 107 LEU A CA 1
ATOM 801 C C . LEU A 1 107 ? -14.997 9.438 2.755 1.00 88.88 107 LEU A C 1
ATOM 803 O O . LEU A 1 107 ? -15.976 9.608 2.029 1.00 88.88 107 LEU A O 1
ATOM 807 N N . GLY A 1 108 ? -15.013 8.565 3.766 1.00 87.56 108 GLY A N 1
ATOM 808 C CA . GLY A 1 108 ? -16.187 7.754 4.097 1.00 87.56 108 GLY A CA 1
ATOM 809 C C . GLY A 1 108 ? -17.412 8.597 4.469 1.00 87.56 108 GLY A C 1
ATOM 810 O O . GLY A 1 108 ? -18.529 8.291 4.046 1.00 87.56 108 GLY A O 1
ATOM 811 N N . LEU A 1 109 ? -17.212 9.698 5.203 1.00 91.31 109 LEU A N 1
ATOM 812 C CA . LEU A 1 109 ? -18.285 10.644 5.524 1.00 91.31 109 LEU A CA 1
ATOM 813 C C . LEU A 1 109 ? -18.839 11.328 4.266 1.00 91.31 109 LEU A C 1
ATOM 815 O O . LEU A 1 109 ? -20.055 11.457 4.140 1.00 91.31 109 LEU A O 1
ATOM 819 N N . GLN A 1 110 ? -17.978 11.725 3.325 1.00 88.88 110 GLN A N 1
ATOM 820 C CA . GLN A 1 110 ? -18.404 12.354 2.069 1.00 88.88 110 GLN A CA 1
ATOM 821 C C . GLN A 1 110 ? -19.262 11.404 1.220 1.00 88.88 110 GLN A C 1
ATOM 823 O O . GLN A 1 110 ? -20.362 11.773 0.805 1.00 88.88 110 GLN A O 1
ATOM 828 N N . VAL A 1 111 ? -18.828 10.152 1.046 1.00 86.75 111 VAL A N 1
ATOM 829 C CA . VAL A 1 111 ? -19.585 9.139 0.286 1.00 86.75 111 VAL A CA 1
ATOM 830 C C . VAL A 1 111 ? -20.969 8.887 0.897 1.00 86.75 111 VAL A C 1
ATOM 832 O O . VAL A 1 111 ? -21.961 8.761 0.174 1.00 86.75 111 VAL A O 1
ATOM 835 N N . ALA A 1 112 ? -21.065 8.865 2.231 1.00 82.19 112 ALA A N 1
ATOM 836 C CA . ALA A 1 112 ? -22.340 8.694 2.925 1.00 82.19 112 ALA A CA 1
ATOM 837 C C . ALA A 1 112 ? -23.316 9.858 2.673 1.00 82.19 112 ALA A C 1
ATOM 839 O O . ALA A 1 112 ? -24.523 9.632 2.615 1.00 82.19 112 ALA A O 1
ATOM 840 N N . THR A 1 113 ? -22.813 11.084 2.493 1.00 81.88 113 THR A N 1
ATOM 841 C CA . THR A 1 113 ? -23.654 12.254 2.184 1.00 81.88 113 THR A CA 1
ATOM 842 C C . THR A 1 113 ? -24.119 12.321 0.731 1.00 81.88 113 THR A C 1
ATOM 844 O O . THR A 1 113 ? -25.163 12.906 0.471 1.00 81.88 113 THR A O 1
ATOM 847 N N . GLU A 1 114 ? -23.387 11.718 -0.208 1.00 70.69 114 GLU A N 1
ATOM 848 C CA . GLU A 1 114 ? -23.746 11.710 -1.637 1.00 70.69 114 GLU A CA 1
ATOM 849 C C . GLU A 1 114 ? -24.724 10.586 -2.017 1.00 70.69 114 GLU A C 1
ATOM 851 O O . GLU A 1 114 ? -25.340 10.633 -3.080 1.00 70.69 114 GLU A O 1
ATOM 856 N N . THR A 1 115 ? -24.878 9.574 -1.157 1.00 60.19 115 THR A N 1
ATOM 857 C CA . THR A 1 115 ? -25.756 8.412 -1.403 1.00 60.19 115 THR A CA 1
ATOM 858 C C . THR A 1 115 ? -27.142 8.555 -0.737 1.00 60.19 115 THR A C 1
ATOM 860 O O . THR A 1 115 ? -27.948 7.625 -0.795 1.00 60.19 115 THR A O 1
ATOM 863 N N . GLY A 1 116 ? -27.433 9.697 -0.101 1.00 47.94 116 GLY A N 1
ATOM 864 C CA . GLY A 1 116 ? -28.729 10.028 0.517 1.00 47.94 116 GLY A CA 1
ATOM 865 C C . GLY A 1 116 ? -29.535 11.027 -0.301 1.00 47.94 116 GLY A C 1
ATOM 866 O O . GLY A 1 116 ? -30.779 10.890 -0.306 1.00 47.94 116 GLY A O 1
#

pLDDT: mean 82.49, std 12.19, range [36.09, 95.44]

Foldseek 3Di:
DDDPPQDPVNVCVVVVVVCVPPPCVVCVVVVVVLLVQLQVCLVVVPDQDQDDPVRLVVVQVVQCVVFPDDPHDGCNNSSVSSSVSVVCNDPVCVVVSVVVVVVVVVVVVVVVVVVD

Secondary structure (DSSP, 8-state):
-------HHHHHHHHHTT-TT-HHHHHHHHHHHHHHHHHHHHHTTPPPSSS-HHHHHHHHHHHHHHS--SSS--TTTTTHHHHHHHHHTSGGGHHHHHHHHHHHHHHHHHHHHH--

Sequence (116 aa):
MAANHLSRRDFLVNTASLAKGSLLVLSAPAILTACREASESARNEAAFTAFSNEEAVELTAIAARIIPSDDTPGATEAGVIYFLDNIFGEPQREPQLVMLRDGLRELGLQVATETG